Protein AF-A0A699TWN6-F1 (afdb_monomer_lite)

pLDDT: mean 70.09, std 20.64, range [25.59, 96.69]

Sequence (125 aa):
TKLEIITPANPAERGCQLSLLVHERGRELFDFLAAQGIVADWREPNYREGAVLAALDELQRRGQPAPEDATLRPLLEAAVWEQQAAQAKLEKPAAGLAEKEVPVDEQPVLYTPGVIVLFSVLFNT

Radius of gyration: 19.88 Å; chains: 1; bounding box: 55×29×45 Å

Foldseek 3Di:
DDKDWPQDPDPVRDDLATAMADAPPVVVVQVVCVVVVADADEAEAPDQLVVVVVVQVVCVVVVRHDPCCVVSVVVSVVVNVVVVVVVVVVPPDPPDDPPDDDDPPPDPDPDDPHPRHHYYYYYDD

InterPro domains:
  IPR010111 Kynureninase [PF22580] (2-47)
  IPR015422 Pyridoxal phosphate-dependent transferase, small domain [G3DSA:3.90.1150.10] (1-53)

Organism: Tanacetum cinerariifolium (NCBI:txid118510)

Structure (mmCIF, N/CA/C/O backbone):
data_AF-A0A699TWN6-F1
#
_entry.id   AF-A0A699TWN6-F1
#
loop_
_atom_site.group_PDB
_atom_site.id
_atom_site.type_symbol
_atom_site.label_atom_id
_atom_site.label_alt_id
_atom_site.label_comp_id
_atom_site.label_asym_id
_atom_site.label_entity_id
_atom_site.label_seq_id
_atom_site.pdbx_PDB_ins_code
_atom_site.Cartn_x
_atom_site.Cartn_y
_atom_site.Cartn_z
_atom_site.occupancy
_atom_site.B_iso_or_equiv
_atom_site.auth_seq_id
_atom_site.auth_comp_id
_atom_site.auth_asym_id
_atom_site.auth_atom_id
_atom_site.pdbx_PDB_model_num
ATOM 1 N N . THR A 1 1 ? -0.995 15.744 11.288 1.00 51.50 1 THR A N 1
ATOM 2 C CA . THR A 1 1 ? -1.582 14.627 10.525 1.00 51.50 1 THR A CA 1
ATOM 3 C C . THR A 1 1 ? -2.173 15.166 9.244 1.00 51.50 1 THR A C 1
ATOM 5 O O . THR A 1 1 ? -3.242 15.764 9.277 1.00 51.50 1 THR A O 1
ATOM 8 N N . LYS A 1 2 ? -1.449 15.043 8.130 1.00 73.00 2 LYS A N 1
ATOM 9 C CA . LYS A 1 2 ? -1.983 15.363 6.803 1.00 73.00 2 LYS A CA 1
ATOM 10 C C . LYS A 1 2 ? -2.659 14.101 6.254 1.00 73.00 2 LYS A C 1
ATOM 12 O O . LYS A 1 2 ? -2.018 13.053 6.197 1.00 73.00 2 LYS A O 1
ATOM 17 N N . LEU A 1 3 ? -3.946 14.198 5.933 1.00 78.50 3 LEU A N 1
ATOM 18 C CA . LEU A 1 3 ? -4.802 13.086 5.516 1.00 78.50 3 LEU A CA 1
ATOM 19 C C . LEU A 1 3 ? -5.476 13.453 4.194 1.00 78.50 3 LEU A C 1
ATOM 21 O O . LEU A 1 3 ? -6.014 14.551 4.062 1.00 78.50 3 LEU A O 1
ATOM 25 N N . GLU A 1 4 ? -5.433 12.543 3.228 1.00 82.12 4 GLU A N 1
ATOM 26 C CA . GLU A 1 4 ? -5.984 12.727 1.887 1.00 82.12 4 GLU A CA 1
ATOM 27 C C . GLU A 1 4 ? -6.913 11.562 1.533 1.00 82.12 4 GLU A C 1
ATOM 29 O O . GLU A 1 4 ? -6.592 10.399 1.761 1.00 82.12 4 GLU A O 1
ATOM 34 N N . ILE A 1 5 ? -8.080 11.861 0.963 1.00 84.69 5 ILE A N 1
ATOM 35 C CA . ILE A 1 5 ? -8.969 10.834 0.410 1.00 84.69 5 ILE A CA 1
ATOM 36 C C . ILE A 1 5 ? -8.489 10.545 -1.010 1.00 84.69 5 ILE A C 1
ATOM 38 O O . ILE A 1 5 ? -8.573 11.412 -1.874 1.00 84.69 5 ILE A O 1
ATOM 42 N N . ILE A 1 6 ? -8.009 9.328 -1.253 1.00 83.06 6 ILE A N 1
ATOM 43 C CA . ILE A 1 6 ? -7.554 8.896 -2.589 1.00 83.06 6 ILE A CA 1
ATOM 44 C C . ILE A 1 6 ? -8.647 8.168 -3.375 1.00 83.06 6 ILE A C 1
ATOM 46 O O . ILE A 1 6 ? -8.472 7.832 -4.542 1.00 83.06 6 ILE A O 1
ATOM 50 N N . THR A 1 7 ? -9.781 7.906 -2.728 1.00 81.81 7 THR A N 1
ATOM 51 C CA . THR A 1 7 ? -10.959 7.362 -3.410 1.00 81.81 7 THR A CA 1
ATOM 52 C C . THR A 1 7 ? -11.526 8.424 -4.352 1.00 81.81 7 THR A C 1
ATOM 54 O O . THR A 1 7 ? -11.687 9.564 -3.907 1.00 81.81 7 THR A O 1
ATOM 57 N N . PRO A 1 8 ? -11.867 8.085 -5.611 1.00 86.38 8 PRO A N 1
ATOM 58 C CA . PRO A 1 8 ? -12.470 9.034 -6.542 1.00 86.38 8 PRO A CA 1
ATOM 59 C C . PRO A 1 8 ? -13.686 9.744 -5.939 1.00 86.38 8 PRO A C 1
ATOM 61 O O . PRO A 1 8 ? -14.554 9.113 -5.339 1.00 86.38 8 PRO A O 1
ATOM 64 N N . ALA A 1 9 ? -13.770 11.065 -6.103 1.00 88.38 9 ALA A N 1
ATOM 65 C CA . ALA A 1 9 ? -14.883 11.844 -5.559 1.00 88.38 9 ALA A CA 1
ATOM 66 C C . ALA A 1 9 ? -16.208 11.561 -6.291 1.00 88.38 9 ALA A C 1
ATOM 68 O O . ALA A 1 9 ? -17.278 11.642 -5.681 1.00 88.38 9 ALA A O 1
ATOM 69 N N . ASN A 1 10 ? -16.137 11.212 -7.582 1.00 87.44 10 ASN A N 1
ATOM 70 C CA . ASN A 1 10 ? -17.295 10.877 -8.402 1.00 87.44 10 ASN A CA 1
ATOM 71 C C . ASN A 1 10 ? -17.955 9.579 -7.893 1.00 87.44 10 ASN A C 1
ATOM 73 O O . ASN A 1 10 ? -17.326 8.521 -7.948 1.00 87.44 10 ASN A O 1
ATOM 77 N N . PRO A 1 11 ? -19.224 9.608 -7.440 1.00 82.44 11 PRO A N 1
ATOM 78 C CA . PRO A 1 11 ? -19.918 8.415 -6.956 1.00 82.44 11 PRO A CA 1
ATOM 79 C C . PRO A 1 11 ? -20.024 7.285 -7.986 1.00 82.44 11 PRO A C 1
ATOM 81 O O . PRO A 1 11 ? -20.113 6.129 -7.593 1.00 82.44 11 PRO A O 1
ATOM 84 N N . ALA A 1 12 ? -19.991 7.597 -9.286 1.00 90.12 12 ALA A N 1
ATOM 85 C CA . ALA A 1 12 ? -20.023 6.591 -10.348 1.00 90.12 12 ALA A CA 1
ATOM 86 C C . ALA A 1 12 ? -18.701 5.804 -10.492 1.00 90.12 12 ALA A C 1
ATOM 88 O O . ALA A 1 12 ? -18.678 4.768 -11.149 1.00 90.12 12 ALA A O 1
ATOM 89 N N . GLU A 1 13 ? -17.612 6.280 -9.882 1.00 83.94 13 GLU A N 1
ATOM 90 C CA . GLU A 1 13 ? -16.257 5.713 -9.982 1.00 83.94 13 GLU A CA 1
ATOM 91 C C . GLU A 1 13 ? -15.791 5.054 -8.671 1.00 83.94 13 GLU A C 1
ATOM 93 O O . GLU A 1 13 ? -14.623 4.688 -8.537 1.00 83.94 13 GLU A O 1
ATOM 98 N N . ARG A 1 14 ? -16.680 4.897 -7.678 1.00 76.31 14 ARG A N 1
ATOM 99 C CA . ARG A 1 14 ? -16.349 4.270 -6.390 1.00 76.31 14 ARG A CA 1
ATOM 100 C C . ARG A 1 14 ? -17.456 3.361 -5.864 1.00 76.31 14 ARG A C 1
ATOM 102 O O . ARG A 1 14 ? -18.633 3.555 -6.143 1.00 76.31 14 ARG A O 1
ATOM 109 N N . GLY A 1 15 ? -17.059 2.393 -5.042 1.00 84.50 15 GLY A N 1
ATOM 110 C CA . GLY A 1 15 ? -17.978 1.613 -4.215 1.00 84.50 15 GLY A CA 1
ATOM 111 C C . GLY A 1 15 ? -18.236 2.264 -2.851 1.00 84.50 15 GLY A C 1
ATOM 112 O O . GLY A 1 15 ? -18.052 3.467 -2.652 1.00 84.50 15 GLY A O 1
ATOM 113 N N . CYS A 1 16 ? -18.624 1.440 -1.877 1.00 81.50 16 CYS A N 1
ATOM 114 C CA . CYS A 1 16 ? -18.839 1.871 -0.491 1.00 81.50 16 CYS A CA 1
ATOM 115 C C . CYS A 1 16 ? -17.534 2.102 0.296 1.00 81.50 16 CYS A C 1
ATOM 117 O O . CYS A 1 16 ? -17.561 2.746 1.340 1.00 81.50 16 CYS A O 1
ATOM 119 N N . GLN A 1 17 ? -16.403 1.579 -0.187 1.00 83.12 17 GLN A N 1
ATOM 120 C CA . GLN A 1 17 ? -15.095 1.713 0.455 1.00 83.12 17 GLN A CA 1
ATOM 121 C C . GLN A 1 17 ? -14.536 3.145 0.332 1.00 83.12 17 GLN A C 1
ATOM 123 O O . GLN A 1 17 ? -14.692 3.787 -0.706 1.00 83.12 17 GLN A O 1
ATOM 128 N N . LEU A 1 18 ? -13.816 3.603 1.366 1.00 81.69 18 LEU A N 1
ATOM 129 C CA . LEU A 1 18 ? -13.028 4.839 1.355 1.00 81.69 18 LEU A CA 1
ATOM 130 C C . LEU A 1 18 ? -11.569 4.562 1.730 1.00 81.69 18 LEU A C 1
ATOM 132 O O . LEU A 1 18 ? -11.261 4.284 2.877 1.00 81.69 18 LEU A O 1
ATOM 136 N N . SER A 1 19 ? -10.655 4.715 0.783 1.00 81.12 19 SER A N 1
ATOM 137 C CA . SER A 1 19 ? -9.206 4.701 0.997 1.00 81.12 19 SER A CA 1
ATOM 138 C C . SER A 1 19 ? -8.669 6.093 1.370 1.00 81.12 19 SER A C 1
ATOM 140 O O . SER A 1 19 ? -9.023 7.088 0.727 1.00 81.12 19 SER A O 1
ATOM 142 N N . LEU A 1 20 ? -7.798 6.147 2.386 1.00 80.19 20 LEU A N 1
ATOM 143 C CA . LEU A 1 20 ? -7.212 7.364 2.956 1.00 80.19 20 LEU A CA 1
ATOM 144 C C . LEU A 1 20 ? -5.688 7.291 2.946 1.00 80.19 20 LEU A C 1
ATOM 146 O O . LEU A 1 20 ? -5.120 6.478 3.656 1.00 80.19 20 LEU A O 1
ATOM 150 N N . LEU A 1 21 ? -5.016 8.186 2.236 1.00 79.12 21 LEU A N 1
ATOM 151 C CA . LEU A 1 21 ? -3.573 8.372 2.343 1.00 79.12 21 LEU A CA 1
ATOM 152 C C . LEU A 1 21 ? -3.259 9.195 3.598 1.00 79.12 21 LEU A C 1
ATOM 154 O O . LEU A 1 21 ? -3.760 10.308 3.762 1.00 79.12 21 LEU A O 1
ATOM 158 N N . VAL A 1 22 ? -2.431 8.659 4.491 1.00 78.69 22 VAL A N 1
ATOM 159 C CA . VAL A 1 22 ? -2.004 9.357 5.709 1.00 78.69 22 VAL A CA 1
ATOM 160 C C . VAL A 1 22 ? -0.511 9.585 5.589 1.00 78.69 22 VAL A C 1
ATOM 162 O O . VAL A 1 22 ? 0.245 8.634 5.525 1.00 78.69 22 VAL A O 1
ATOM 165 N N . HIS A 1 23 ? -0.061 10.835 5.559 1.00 73.31 23 HIS A N 1
ATOM 166 C CA . HIS A 1 23 ? 1.360 11.116 5.310 1.00 73.31 23 HIS A CA 1
ATOM 167 C C . HIS A 1 23 ? 2.249 10.856 6.531 1.00 73.31 23 HIS A C 1
ATOM 169 O O . HIS A 1 23 ? 3.433 10.580 6.398 1.00 73.31 23 HIS A O 1
ATOM 175 N N . GLU A 1 24 ? 1.682 10.934 7.736 1.00 73.25 24 GLU A N 1
ATOM 176 C CA . GLU A 1 24 ? 2.425 10.855 8.995 1.00 73.25 24 GLU A CA 1
ATOM 177 C C . GLU A 1 24 ? 1.602 10.129 10.058 1.00 73.25 24 GLU A C 1
ATOM 179 O O . GLU A 1 24 ? 0.388 10.329 10.143 1.00 73.25 24 GLU A O 1
ATOM 184 N N . ARG A 1 25 ? 2.263 9.361 10.933 1.00 74.12 25 ARG A N 1
ATOM 185 C CA . ARG A 1 25 ? 1.635 8.707 12.102 1.00 74.12 25 ARG A CA 1
ATOM 186 C C . ARG A 1 25 ? 0.452 7.793 11.754 1.00 74.12 25 ARG A C 1
ATOM 188 O O . ARG A 1 25 ? -0.421 7.556 12.586 1.00 74.12 25 ARG A O 1
ATOM 195 N N . GLY A 1 26 ? 0.398 7.252 10.536 1.00 75.75 26 GLY A N 1
ATOM 196 C CA . GLY A 1 26 ? -0.751 6.446 10.123 1.00 75.75 26 GLY A CA 1
ATOM 197 C C . GLY A 1 26 ? -0.879 5.132 10.893 1.00 75.75 26 GLY A C 1
ATOM 198 O O . GLY A 1 26 ? -1.998 4.679 11.111 1.00 75.75 26 GLY A O 1
ATOM 199 N N . ARG A 1 27 ? 0.227 4.578 11.415 1.00 75.44 27 ARG A N 1
ATOM 200 C CA . ARG A 1 27 ? 0.170 3.421 12.319 1.00 75.44 27 ARG A CA 1
ATOM 201 C C . ARG A 1 27 ? -0.522 3.749 13.640 1.00 75.44 27 ARG A C 1
ATOM 203 O O . ARG A 1 27 ? -1.380 2.997 14.074 1.00 75.44 27 ARG A O 1
ATOM 210 N N . GLU A 1 28 ? -0.203 4.893 14.239 1.00 81.50 28 GLU A N 1
ATOM 211 C CA . GLU A 1 28 ? -0.864 5.337 15.470 1.00 81.50 28 GLU A CA 1
ATOM 212 C C . GLU A 1 28 ? -2.362 5.563 15.244 1.00 81.50 28 GLU A C 1
ATOM 214 O O . GLU A 1 28 ? -3.173 5.223 16.101 1.00 81.50 28 GLU A O 1
ATOM 219 N N . LEU A 1 29 ? -2.741 6.095 14.075 1.00 80.69 29 LEU A N 1
ATOM 220 C CA . LEU A 1 29 ? -4.145 6.218 13.689 1.00 80.69 29 LEU A CA 1
ATOM 221 C C . LEU A 1 29 ? -4.805 4.843 13.513 1.00 80.69 29 LEU A C 1
ATOM 223 O O . LEU A 1 29 ? -5.912 4.646 14.001 1.00 80.69 29 LEU A O 1
ATOM 227 N N . PHE A 1 30 ? -4.141 3.895 12.851 1.00 78.31 30 PHE A N 1
ATOM 228 C CA . PHE A 1 30 ? -4.645 2.532 12.673 1.00 78.31 30 PHE A CA 1
ATOM 229 C C . PHE A 1 30 ? -4.862 1.824 14.016 1.00 78.31 30 PHE A C 1
ATOM 231 O O . PHE A 1 30 ? -5.947 1.303 14.262 1.00 78.31 30 PHE A O 1
ATOM 238 N N . ASP A 1 31 ? -3.872 1.874 14.912 1.00 81.50 31 ASP A N 1
ATOM 239 C CA . ASP A 1 31 ? -3.958 1.279 16.248 1.00 81.50 31 ASP A CA 1
ATOM 240 C C . ASP A 1 31 ? -5.056 1.955 17.089 1.00 81.50 31 ASP A C 1
ATOM 242 O O . ASP A 1 31 ? -5.813 1.281 17.789 1.00 81.50 31 ASP A O 1
ATOM 246 N N . PHE A 1 32 ? -5.198 3.283 16.984 1.00 84.12 32 PHE A N 1
ATOM 247 C CA . PHE A 1 32 ? -6.284 4.024 17.626 1.00 84.12 32 PHE A CA 1
ATOM 248 C C . PHE A 1 32 ? -7.662 3.577 17.120 1.00 84.12 32 PHE A C 1
ATOM 250 O O . PHE A 1 32 ? -8.550 3.323 17.930 1.00 84.12 32 PHE A O 1
ATOM 257 N N . LEU A 1 33 ? -7.842 3.449 15.800 1.00 81.44 33 LEU A N 1
ATOM 258 C CA . LEU A 1 33 ? -9.093 2.981 15.196 1.00 81.44 33 LEU A CA 1
ATOM 259 C C . LEU A 1 33 ? -9.423 1.553 15.652 1.00 81.44 33 LEU A C 1
ATOM 261 O O . LEU A 1 33 ? -10.539 1.304 16.113 1.00 81.44 33 LEU A O 1
ATOM 265 N N . ALA A 1 34 ? -8.441 0.651 15.624 1.00 79.25 34 ALA A N 1
ATOM 266 C CA . ALA A 1 34 ? -8.599 -0.720 16.098 1.00 79.25 34 ALA A CA 1
ATOM 267 C C . ALA A 1 34 ? -9.008 -0.774 17.581 1.00 79.25 34 ALA A C 1
ATOM 269 O O . ALA A 1 34 ? -9.923 -1.512 17.945 1.00 79.25 34 ALA A O 1
ATOM 270 N N . ALA A 1 35 ? -8.406 0.063 18.435 1.00 80.12 35 ALA A N 1
ATOM 271 C CA . ALA A 1 35 ? -8.759 0.161 19.853 1.00 80.12 35 ALA A CA 1
ATOM 272 C C . ALA A 1 35 ? -10.194 0.670 20.100 1.00 80.12 35 ALA A C 1
ATOM 274 O O . ALA A 1 35 ? -10.758 0.411 21.161 1.00 80.12 35 ALA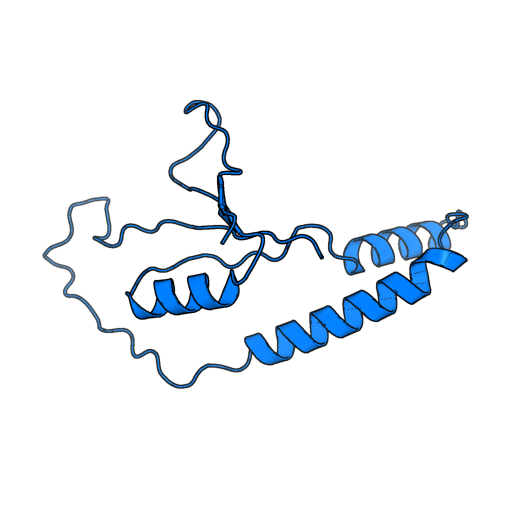 A O 1
ATOM 275 N N . GLN A 1 36 ? -10.794 1.376 19.136 1.00 82.00 36 GLN A N 1
ATOM 276 C CA . GLN A 1 36 ? -12.202 1.791 19.166 1.00 82.00 36 GLN A CA 1
ATOM 277 C C . GLN A 1 36 ? -13.148 0.765 18.508 1.00 82.00 36 GLN A C 1
ATOM 279 O O . GLN A 1 36 ? -14.333 1.045 18.341 1.00 82.00 36 GLN A O 1
ATOM 284 N N . GLY A 1 37 ? -12.649 -0.416 18.127 1.00 76.62 37 GLY A N 1
ATOM 285 C CA . GLY A 1 37 ? -13.433 -1.458 17.456 1.00 76.62 37 GLY A CA 1
ATOM 286 C C . GLY A 1 37 ? -13.662 -1.207 15.963 1.00 76.62 37 GLY A C 1
ATOM 287 O O . GLY A 1 37 ? -14.500 -1.870 15.354 1.00 76.62 37 GLY A O 1
ATOM 288 N N . ILE A 1 38 ? -12.938 -0.259 15.359 1.00 77.75 38 ILE A N 1
ATOM 289 C CA . ILE A 1 38 ? -13.015 0.027 13.925 1.00 77.75 38 ILE A CA 1
ATOM 290 C C . ILE A 1 38 ? -12.005 -0.865 13.202 1.00 77.75 38 ILE A C 1
ATOM 292 O O . ILE A 1 38 ? -10.797 -0.743 13.394 1.00 77.75 38 ILE A O 1
ATOM 296 N N . VAL A 1 39 ? -12.509 -1.749 12.341 1.00 77.00 39 VAL A N 1
ATOM 297 C CA . VAL A 1 39 ? -11.683 -2.638 11.517 1.00 77.00 39 VAL A CA 1
ATOM 298 C C . VAL A 1 39 ? -11.321 -1.930 10.212 1.00 77.00 39 VAL A C 1
ATOM 300 O O . VAL A 1 39 ? -12.204 -1.541 9.449 1.00 77.00 39 VAL A O 1
ATOM 303 N N . ALA A 1 40 ? -10.022 -1.781 9.954 1.00 73.88 40 ALA A N 1
ATOM 304 C CA . ALA A 1 40 ? -9.473 -1.186 8.738 1.00 73.88 40 ALA A CA 1
ATOM 305 C C . ALA A 1 40 ? -8.475 -2.141 8.061 1.00 73.88 40 ALA A C 1
ATOM 307 O O . ALA A 1 40 ? -7.932 -3.039 8.702 1.00 73.88 40 ALA A O 1
ATOM 308 N N . ASP A 1 41 ? -8.218 -1.926 6.770 1.00 77.31 41 ASP A N 1
ATOM 309 C CA . ASP A 1 41 ? -7.298 -2.737 5.964 1.00 77.31 41 ASP A CA 1
ATOM 310 C C . ASP A 1 41 ? -5.987 -1.977 5.724 1.00 77.31 41 ASP A C 1
ATOM 312 O O . ASP A 1 41 ? -5.925 -1.045 4.919 1.00 77.31 41 ASP A O 1
ATOM 316 N N . TRP A 1 42 ? -4.927 -2.355 6.439 1.00 72.31 42 TRP A N 1
ATOM 317 C CA . TRP A 1 42 ? -3.621 -1.713 6.302 1.00 72.31 42 TRP A CA 1
ATOM 318 C C . TRP A 1 42 ? -2.986 -2.046 4.947 1.00 72.31 42 TRP A C 1
ATOM 320 O O . TRP A 1 42 ? -2.757 -3.213 4.632 1.00 72.31 42 TRP A O 1
ATOM 330 N N . ARG A 1 43 ? -2.653 -1.022 4.150 1.00 68.31 43 ARG A N 1
ATOM 331 C CA . ARG A 1 43 ? -2.022 -1.204 2.834 1.00 68.31 43 ARG A CA 1
ATOM 332 C C . ARG A 1 43 ? -0.777 -0.361 2.695 1.00 68.31 43 ARG A C 1
ATOM 334 O O . ARG A 1 43 ? -0.880 0.832 2.468 1.00 68.31 43 ARG A O 1
ATOM 341 N N . GLU A 1 44 ? 0.384 -0.992 2.733 1.00 64.12 44 GLU A N 1
ATOM 342 C CA . GLU A 1 44 ? 1.632 -0.313 2.392 1.00 64.12 44 GLU A CA 1
ATOM 343 C C . GLU A 1 44 ? 1.549 0.325 0.996 1.00 64.12 44 GLU A C 1
ATOM 345 O O . GLU A 1 44 ? 0.855 -0.196 0.112 1.00 64.12 44 GLU A O 1
ATOM 350 N N . PRO A 1 45 ? 2.213 1.471 0.787 1.00 57.38 45 PRO A N 1
ATOM 351 C CA . PRO A 1 45 ? 2.228 2.112 -0.511 1.00 57.38 45 PRO A CA 1
ATOM 352 C C . PRO A 1 45 ? 2.666 1.179 -1.617 1.00 57.38 45 PRO A C 1
ATOM 354 O O . PRO A 1 45 ? 3.692 0.514 -1.542 1.00 57.38 45 PRO A O 1
ATOM 357 N N . ASN A 1 46 ? 1.851 1.137 -2.662 1.00 54.25 46 ASN A N 1
ATOM 358 C CA . ASN A 1 46 ? 2.072 0.269 -3.797 1.00 54.25 46 ASN A CA 1
ATOM 359 C C . ASN A 1 46 ? 3.177 0.838 -4.697 1.00 54.25 46 ASN A C 1
ATOM 361 O O . ASN A 1 46 ? 2.899 1.437 -5.730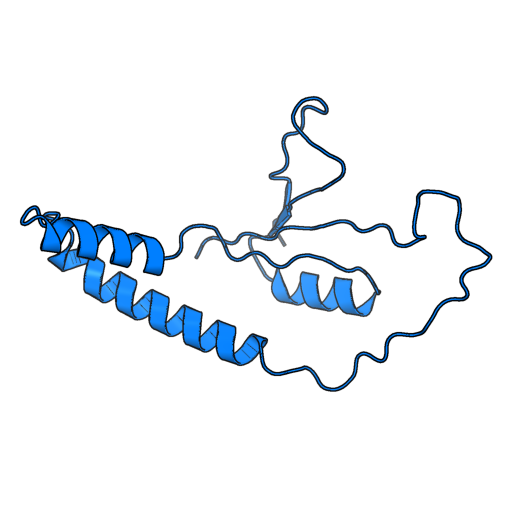 1.00 54.25 46 ASN A O 1
ATOM 365 N N . TYR A 1 47 ? 4.418 0.581 -4.304 1.00 52.75 47 TYR A N 1
ATOM 366 C CA . TYR A 1 47 ? 5.500 0.107 -5.159 1.00 52.75 47 TYR A CA 1
ATOM 367 C C . TYR A 1 47 ? 6.234 -0.919 -4.302 1.00 52.75 47 TYR A C 1
ATOM 369 O O . TYR A 1 47 ? 6.817 -0.557 -3.294 1.00 52.75 47 TYR A O 1
ATOM 377 N N . ARG A 1 48 ? 6.143 -2.212 -4.629 1.00 67.75 48 ARG A N 1
ATOM 378 C CA . ARG A 1 48 ? 6.996 -3.186 -3.942 1.00 67.75 48 ARG A CA 1
ATOM 379 C C . ARG A 1 48 ? 8.314 -3.168 -4.679 1.00 67.75 48 ARG A C 1
ATOM 381 O O . ARG A 1 48 ? 8.362 -3.576 -5.838 1.00 67.75 48 ARG A O 1
ATOM 388 N N . GLU A 1 49 ? 9.370 -2.738 -4.020 1.00 83.00 49 GLU A N 1
ATOM 389 C CA . GLU A 1 49 ? 10.737 -2.805 -4.526 1.00 83.00 49 GLU A CA 1
ATOM 390 C C . GLU A 1 49 ? 11.062 -4.234 -4.993 1.00 83.00 49 GLU A C 1
ATOM 392 O O . GLU A 1 49 ? 11.729 -4.426 -6.006 1.00 83.00 49 GLU A O 1
ATOM 397 N N . GLY A 1 50 ? 10.448 -5.247 -4.367 1.00 82.88 50 GLY A N 1
ATOM 398 C CA . GLY A 1 50 ? 10.511 -6.642 -4.805 1.00 82.88 50 GLY A CA 1
ATOM 399 C C . GLY A 1 50 ? 9.879 -6.921 -6.176 1.00 82.88 50 GLY A C 1
ATOM 400 O O . GLY A 1 50 ? 10.378 -7.764 -6.914 1.00 82.88 50 GLY A O 1
ATOM 401 N N . ALA A 1 51 ? 8.815 -6.210 -6.564 1.00 84.25 51 ALA A N 1
ATOM 402 C CA . ALA A 1 51 ? 8.243 -6.321 -7.908 1.00 84.25 51 ALA A CA 1
ATOM 403 C C . ALA A 1 51 ? 9.162 -5.692 -8.966 1.00 84.25 51 ALA A C 1
ATOM 405 O O . ALA A 1 51 ? 9.274 -6.221 -10.072 1.00 84.25 51 ALA A O 1
ATOM 406 N N . VAL A 1 52 ? 9.849 -4.600 -8.617 1.00 89.06 52 VAL A N 1
ATOM 407 C CA . VAL A 1 52 ? 10.853 -3.974 -9.488 1.00 89.06 52 VAL A CA 1
ATOM 408 C C . VAL A 1 52 ? 12.062 -4.897 -9.652 1.00 89.06 52 VAL A C 1
ATOM 410 O O . VAL A 1 52 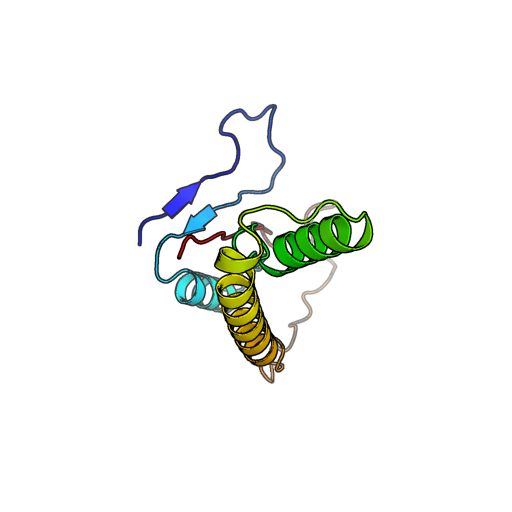? 12.474 -5.146 -10.781 1.00 89.06 52 VAL A O 1
ATOM 413 N N . LEU A 1 53 ? 12.569 -5.485 -8.562 1.00 89.62 53 LEU A N 1
ATOM 414 C CA . LEU A 1 53 ? 13.636 -6.493 -8.620 1.00 89.62 53 LEU A CA 1
ATOM 415 C C . LEU A 1 53 ? 13.249 -7.690 -9.494 1.00 89.62 53 LEU A C 1
ATOM 417 O O . LEU A 1 53 ? 14.017 -8.070 -10.371 1.00 89.62 53 LEU A O 1
ATOM 421 N N . ALA A 1 54 ? 12.035 -8.228 -9.336 1.00 90.50 54 ALA A N 1
ATOM 422 C CA . ALA A 1 54 ? 11.559 -9.335 -10.166 1.00 90.50 54 ALA A CA 1
ATOM 423 C C . ALA A 1 54 ? 11.498 -8.970 -11.663 1.00 90.50 54 ALA A C 1
ATOM 425 O O . ALA A 1 54 ? 11.791 -9.804 -12.520 1.00 90.50 54 ALA A O 1
ATOM 426 N N . ALA A 1 55 ? 11.145 -7.723 -11.993 1.00 91.81 55 ALA A N 1
ATOM 427 C CA . ALA A 1 55 ? 11.167 -7.235 -13.369 1.00 91.81 55 ALA A CA 1
ATOM 428 C C . ALA A 1 55 ? 12.600 -7.093 -13.917 1.00 91.81 55 ALA A C 1
ATOM 430 O O . ALA A 1 55 ? 12.848 -7.453 -15.068 1.00 91.81 55 ALA A O 1
ATOM 431 N N . LEU A 1 56 ? 13.550 -6.621 -13.103 1.00 93.62 56 LEU A N 1
ATOM 432 C CA . LEU A 1 56 ? 14.969 -6.555 -13.474 1.00 93.62 56 LEU A CA 1
ATOM 433 C C . LEU A 1 56 ? 15.559 -7.958 -13.698 1.00 93.62 56 LEU A C 1
ATOM 435 O O . LEU A 1 56 ? 16.219 -8.195 -14.711 1.00 93.62 56 LEU A O 1
ATOM 439 N N . ASP A 1 57 ? 15.245 -8.919 -12.826 1.00 94.00 57 ASP A N 1
ATOM 440 C CA . ASP A 1 57 ? 15.655 -10.321 -12.975 1.00 94.00 57 ASP A CA 1
ATOM 441 C C . ASP A 1 57 ? 15.102 -10.944 -14.266 1.00 94.00 57 ASP A C 1
ATOM 443 O O . ASP A 1 57 ? 15.806 -11.650 -14.999 1.00 94.00 57 ASP 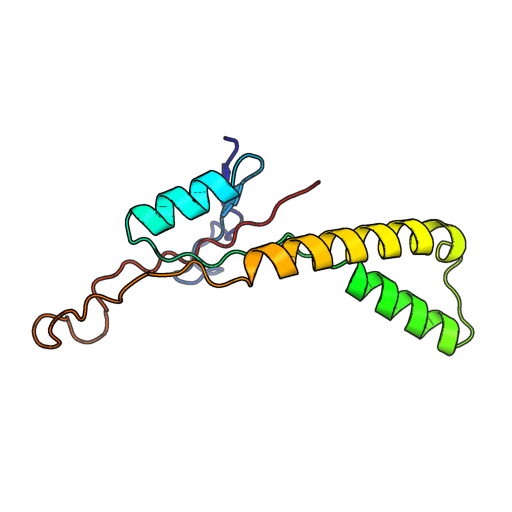A O 1
ATOM 447 N N . GLU A 1 58 ? 13.841 -10.643 -14.590 1.00 96.69 58 GLU A N 1
ATOM 448 C CA . GLU A 1 58 ? 13.201 -11.063 -15.834 1.00 96.69 58 GLU A CA 1
ATOM 449 C C . GLU A 1 58 ? 13.954 -10.518 -17.061 1.00 96.69 58 GLU A C 1
ATOM 451 O O . GLU A 1 58 ? 14.242 -11.271 -17.996 1.00 96.69 58 GLU A O 1
ATOM 456 N N . LEU A 1 59 ? 14.318 -9.234 -17.050 1.00 95.75 59 LEU A N 1
ATOM 457 C CA . LEU A 1 59 ? 15.069 -8.574 -18.120 1.00 95.75 59 LEU A CA 1
ATOM 458 C C . LEU A 1 59 ? 16.481 -9.151 -18.290 1.00 95.75 59 LEU A C 1
ATOM 460 O O . LEU A 1 59 ? 16.889 -9.482 -19.409 1.00 95.75 59 LEU A O 1
ATOM 464 N N . GLN A 1 60 ? 17.201 -9.362 -17.187 1.00 93.50 60 GLN A N 1
ATOM 465 C CA . GLN A 1 60 ? 18.535 -9.957 -17.203 1.00 93.50 60 GLN A CA 1
ATOM 466 C C . GLN A 1 60 ? 18.508 -11.370 -17.798 1.00 93.50 60 GLN A C 1
ATOM 468 O O . GLN A 1 60 ? 19.322 -11.704 -18.661 1.00 93.50 60 GLN A O 1
ATOM 473 N N . ARG A 1 61 ? 17.527 -12.192 -17.413 1.00 95.88 61 ARG A N 1
ATOM 474 C CA . ARG A 1 61 ? 17.367 -13.554 -17.945 1.00 95.88 61 ARG A CA 1
ATOM 475 C C . ARG A 1 61 ? 16.973 -13.589 -19.427 1.00 95.88 61 ARG A C 1
ATOM 477 O O . ARG A 1 61 ? 17.301 -14.55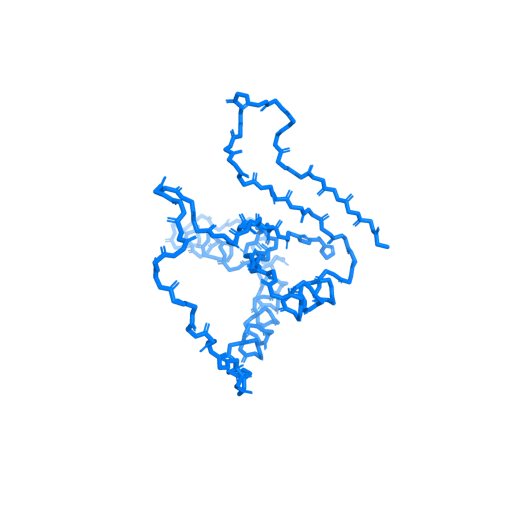5 -20.110 1.00 95.88 61 ARG A O 1
ATOM 484 N N . ARG A 1 62 ? 16.345 -12.535 -19.957 1.00 96.50 62 ARG A N 1
ATOM 485 C CA . ARG A 1 62 ? 16.123 -12.357 -21.408 1.00 96.50 62 ARG A CA 1
ATOM 486 C C . ARG A 1 62 ? 17.368 -11.881 -22.164 1.00 96.50 62 ARG A C 1
ATOM 488 O O . ARG A 1 62 ? 17.301 -11.721 -23.380 1.00 96.50 62 ARG A O 1
ATOM 495 N N . GLY A 1 63 ? 18.483 -11.635 -21.472 1.00 95.38 63 GLY A N 1
ATOM 496 C CA . GLY A 1 63 ? 19.684 -11.047 -22.064 1.00 95.38 63 GLY A CA 1
ATOM 497 C C . GLY A 1 63 ? 19.519 -9.566 -22.419 1.00 95.38 63 GLY A C 1
ATOM 498 O O . GLY A 1 63 ? 20.248 -9.065 -23.270 1.00 95.38 63 GLY A O 1
ATOM 499 N N . GLN A 1 64 ? 18.558 -8.874 -21.799 1.00 94.75 64 GLN A N 1
ATOM 500 C CA . GLN A 1 64 ? 18.266 -7.455 -22.018 1.00 94.75 64 GLN A CA 1
ATOM 501 C C . GLN A 1 64 ? 18.339 -6.694 -20.686 1.00 94.75 64 GLN A C 1
ATOM 503 O O . GLN A 1 64 ? 17.318 -6.180 -20.236 1.00 94.75 64 GLN A O 1
ATOM 508 N N . PRO A 1 65 ? 19.503 -6.657 -20.010 1.00 93.12 65 PRO A N 1
ATOM 509 C CA . PRO A 1 65 ? 19.611 -5.981 -18.722 1.00 93.12 65 PRO A CA 1
ATOM 510 C C . PRO A 1 65 ? 19.281 -4.491 -18.871 1.00 93.12 65 PRO A C 1
ATOM 512 O O . PRO A 1 65 ? 19.731 -3.841 -19.819 1.00 93.12 65 PRO A O 1
ATOM 515 N N . ALA A 1 66 ? 18.503 -3.953 -17.931 1.00 92.75 66 ALA A N 1
ATOM 516 C CA . ALA A 1 66 ? 18.233 -2.523 -17.884 1.00 92.75 66 ALA A CA 1
ATOM 517 C C . ALA A 1 66 ? 19.538 -1.768 -17.545 1.00 92.75 66 ALA A C 1
ATOM 519 O O . ALA A 1 66 ? 20.246 -2.189 -16.626 1.00 92.75 66 ALA A O 1
ATOM 520 N N . PRO A 1 67 ? 19.887 -0.670 -18.243 1.00 94.56 67 PRO A N 1
ATOM 521 C CA . PRO A 1 67 ? 21.096 0.111 -17.955 1.00 94.56 67 PRO A CA 1
ATOM 522 C C . PRO A 1 67 ? 21.204 0.572 -16.494 1.00 94.56 67 PRO A C 1
ATOM 524 O O . PRO A 1 67 ? 22.294 0.635 -15.930 1.00 94.56 67 PRO A O 1
ATOM 527 N N . GLU A 1 68 ? 20.064 0.873 -15.881 1.00 92.94 68 GLU A N 1
ATOM 528 C CA . GLU A 1 68 ? 19.922 1.326 -14.504 1.00 92.94 68 GLU A CA 1
ATOM 529 C C . GLU A 1 68 ? 19.991 0.201 -13.459 1.00 92.94 68 GLU A C 1
ATOM 531 O O . GLU A 1 68 ? 20.135 0.505 -12.273 1.00 92.94 68 GLU A O 1
ATOM 536 N N . ASP A 1 69 ? 19.946 -1.078 -13.860 1.00 93.44 69 ASP A N 1
ATOM 537 C CA . ASP A 1 69 ? 19.927 -2.234 -12.945 1.00 93.44 69 ASP A CA 1
ATOM 538 C C . ASP A 1 69 ? 21.105 -2.170 -11.958 1.00 93.44 69 ASP A C 1
ATOM 540 O O . ASP A 1 69 ? 20.912 -2.145 -10.743 1.00 93.44 69 ASP A O 1
ATOM 544 N N . ALA A 1 70 ? 22.323 -1.972 -12.475 1.00 93.31 70 ALA A N 1
ATOM 545 C CA . ALA A 1 70 ? 23.538 -1.891 -11.662 1.00 93.31 70 ALA A CA 1
ATOM 546 C C . ALA A 1 70 ? 23.499 -0.783 -10.592 1.00 93.31 70 ALA A C 1
ATOM 548 O O . ALA A 1 70 ? 24.171 -0.894 -9.567 1.00 93.31 70 ALA A O 1
ATOM 549 N N . THR A 1 71 ? 22.730 0.284 -10.822 1.00 94.94 71 THR A N 1
ATOM 550 C CA . THR A 1 71 ? 22.580 1.390 -9.866 1.00 94.94 71 THR A CA 1
ATOM 551 C C . THR A 1 71 ? 21.392 1.212 -8.924 1.00 94.94 71 THR A C 1
ATOM 553 O O . THR A 1 71 ? 21.476 1.613 -7.766 1.00 94.94 71 THR A O 1
ATOM 556 N N . LEU A 1 72 ? 20.296 0.610 -9.396 1.00 92.75 72 LEU A N 1
ATOM 557 C CA . LEU A 1 72 ? 19.053 0.473 -8.636 1.00 92.75 72 LEU A CA 1
ATOM 558 C C . LEU A 1 72 ? 19.030 -0.773 -7.758 1.00 92.75 72 LEU A C 1
ATOM 560 O O . LEU A 1 72 ? 18.523 -0.714 -6.640 1.00 92.75 72 LEU A O 1
ATOM 564 N N . ARG A 1 73 ? 19.587 -1.890 -8.229 1.00 93.88 73 ARG A N 1
ATOM 565 C CA . ARG A 1 73 ? 19.517 -3.181 -7.538 1.00 93.88 73 ARG A CA 1
ATOM 566 C C . ARG A 1 73 ? 19.976 -3.135 -6.077 1.00 93.88 73 ARG A C 1
ATOM 568 O O . ARG A 1 73 ? 19.205 -3.595 -5.242 1.00 93.88 73 ARG A O 1
ATOM 575 N N . PRO A 1 74 ? 21.123 -2.522 -5.717 1.00 94.69 74 PRO A N 1
ATOM 576 C CA . PRO A 1 74 ? 21.557 -2.479 -4.319 1.00 94.69 74 PRO A CA 1
ATOM 577 C C . PRO A 1 74 ? 20.573 -1.722 -3.417 1.00 94.69 74 PRO A C 1
ATOM 579 O O . PRO A 1 74 ? 20.358 -2.099 -2.268 1.00 94.69 74 PRO A O 1
ATOM 582 N N . LEU A 1 75 ? 19.967 -0.651 -3.943 1.00 91.81 75 LEU A N 1
ATOM 583 C CA . LEU A 1 75 ? 18.998 0.169 -3.216 1.00 91.81 75 LEU A CA 1
ATOM 584 C C . LEU A 1 75 ? 17.686 -0.591 -3.012 1.00 91.81 75 LEU A C 1
ATOM 586 O O . LEU A 1 75 ? 17.137 -0.602 -1.913 1.00 91.81 75 LEU A O 1
ATOM 590 N N . LEU A 1 76 ? 17.210 -1.256 -4.065 1.00 90.12 76 LEU A N 1
ATOM 591 C CA . LEU A 1 76 ? 15.989 -2.050 -4.027 1.00 90.12 76 LEU A CA 1
ATOM 592 C C . LEU A 1 76 ? 16.137 -3.268 -3.102 1.00 90.12 76 LEU A C 1
ATOM 594 O O . LEU A 1 76 ? 15.235 -3.545 -2.320 1.00 90.12 76 LEU A O 1
ATOM 598 N N . GLU A 1 77 ? 17.268 -3.977 -3.146 1.00 91.62 77 GLU A N 1
ATOM 599 C CA . GLU A 1 77 ? 17.545 -5.123 -2.264 1.00 91.62 77 GLU A CA 1
ATOM 600 C C . GLU A 1 77 ? 17.561 -4.711 -0.787 1.00 91.62 77 GLU A C 1
ATOM 602 O O . GLU A 1 77 ? 16.956 -5.387 0.050 1.00 91.62 77 GLU A O 1
ATOM 607 N N . ALA A 1 78 ? 18.194 -3.577 -0.469 1.00 88.44 78 ALA A N 1
ATOM 608 C CA . ALA A 1 78 ? 18.190 -3.023 0.881 1.00 88.44 78 ALA A CA 1
ATOM 609 C C . ALA A 1 78 ? 16.769 -2.657 1.347 1.00 88.44 78 ALA A C 1
ATOM 611 O O . ALA A 1 78 ? 16.368 -3.036 2.449 1.00 88.44 78 ALA A O 1
ATOM 612 N N . ALA A 1 79 ? 15.981 -1.996 0.496 1.00 84.19 79 ALA A N 1
ATOM 613 C CA . ALA A 1 79 ? 14.602 -1.623 0.807 1.00 84.19 79 ALA A CA 1
ATOM 614 C C . ALA A 1 79 ? 13.697 -2.847 1.037 1.00 84.19 79 ALA A C 1
ATOM 616 O O . ALA A 1 79 ? 12.941 -2.890 2.008 1.00 84.19 79 ALA A O 1
ATOM 617 N N . VAL A 1 80 ? 13.815 -3.887 0.202 1.00 83.06 80 VAL A N 1
ATOM 618 C CA . VAL A 1 80 ? 13.061 -5.140 0.380 1.00 83.06 80 VAL A CA 1
ATOM 619 C C . VAL A 1 80 ? 13.427 -5.828 1.691 1.00 83.06 80 VAL A C 1
ATOM 621 O O . VAL A 1 80 ? 12.537 -6.315 2.390 1.00 83.06 80 VAL A O 1
ATOM 624 N N . TRP A 1 81 ? 14.712 -5.862 2.049 1.00 80.06 81 TRP A N 1
ATOM 625 C CA . TRP A 1 81 ? 15.153 -6.430 3.323 1.00 80.06 81 TRP A CA 1
ATOM 626 C C . TRP A 1 81 ? 14.534 -5.694 4.518 1.00 80.06 81 TRP A C 1
ATOM 628 O O . TRP A 1 81 ? 14.014 -6.324 5.443 1.00 80.06 81 TRP A O 1
ATOM 638 N N . GLU A 1 82 ? 14.546 -4.360 4.492 1.00 79.25 82 GLU A N 1
ATOM 639 C CA . GLU A 1 82 ? 13.918 -3.536 5.527 1.00 79.25 82 GLU A CA 1
ATOM 640 C C . GLU A 1 82 ? 12.404 -3.773 5.608 1.00 79.25 82 GLU A C 1
ATOM 642 O O . GLU A 1 82 ? 11.872 -3.958 6.709 1.00 79.25 82 GLU A O 1
ATOM 647 N N . GLN A 1 83 ? 11.720 -3.852 4.462 1.00 69.88 83 GLN A N 1
ATOM 648 C CA . GLN A 1 83 ? 10.285 -4.127 4.382 1.00 69.88 83 GLN A CA 1
ATOM 649 C C . GLN A 1 83 ? 9.938 -5.504 4.963 1.00 69.88 83 GLN A C 1
ATOM 651 O O . GLN A 1 83 ? 9.039 -5.617 5.796 1.00 69.88 83 GLN A O 1
ATOM 656 N N . GLN A 1 84 ? 10.676 -6.552 4.589 1.00 73.31 84 GLN A N 1
ATOM 657 C CA . GLN A 1 84 ? 10.482 -7.904 5.123 1.00 73.31 84 GLN A CA 1
ATOM 658 C C . GLN A 1 84 ? 10.720 -7.953 6.637 1.00 73.31 84 GLN A C 1
ATOM 660 O O . GLN A 1 84 ? 9.953 -8.573 7.376 1.00 73.31 84 GLN A O 1
ATOM 665 N N . ALA A 1 85 ? 11.751 -7.260 7.125 1.00 75.38 85 ALA A N 1
ATOM 666 C CA . ALA A 1 85 ? 12.030 -7.163 8.553 1.00 75.38 85 ALA A CA 1
ATOM 667 C C . ALA A 1 85 ? 10.933 -6.401 9.318 1.00 75.38 85 ALA A C 1
ATOM 669 O O . ALA A 1 85 ? 10.658 -6.724 10.479 1.00 75.38 85 ALA A O 1
ATOM 670 N N . ALA A 1 86 ? 10.304 -5.399 8.699 1.00 67.44 86 ALA A N 1
ATOM 671 C CA . ALA A 1 86 ? 9.153 -4.699 9.258 1.00 67.44 86 ALA A CA 1
ATOM 672 C C . ALA A 1 86 ? 7.916 -5.608 9.290 1.00 67.44 86 ALA A C 1
ATOM 674 O O . ALA A 1 86 ? 7.328 -5.776 10.357 1.00 67.44 86 ALA A O 1
ATOM 675 N N . GLN A 1 87 ? 7.581 -6.276 8.184 1.00 62.81 87 GLN A N 1
ATOM 676 C CA . GLN A 1 87 ? 6.444 -7.201 8.093 1.00 62.81 87 GLN A CA 1
ATOM 677 C C . GLN A 1 87 ? 6.554 -8.358 9.093 1.00 62.81 87 GLN A C 1
ATOM 679 O O . GLN A 1 87 ? 5.615 -8.609 9.844 1.00 62.81 87 GLN A O 1
ATOM 684 N N . ALA A 1 88 ? 7.730 -8.973 9.238 1.00 65.44 88 ALA A N 1
ATOM 685 C CA . ALA A 1 88 ? 7.951 -10.032 10.225 1.00 65.44 88 ALA A CA 1
ATOM 686 C C . ALA A 1 88 ? 7.754 -9.568 11.685 1.00 65.44 88 ALA A C 1
ATOM 688 O O . ALA A 1 88 ? 7.469 -10.376 12.573 1.00 65.44 88 ALA A O 1
ATOM 689 N N . LYS A 1 89 ? 7.912 -8.267 11.973 1.00 62.09 89 LYS A N 1
ATOM 690 C CA . LYS A 1 89 ? 7.589 -7.691 13.291 1.00 62.09 89 LYS A CA 1
ATOM 691 C C . LYS A 1 89 ? 6.087 -7.460 13.469 1.00 62.09 89 LYS A C 1
ATOM 693 O O . LYS A 1 89 ? 5.629 -7.492 14.608 1.00 62.09 89 LYS A O 1
ATOM 698 N N . LEU A 1 90 ? 5.350 -7.235 12.381 1.00 56.50 90 LEU A N 1
ATOM 699 C CA . LEU A 1 90 ? 3.899 -7.022 12.364 1.00 56.50 90 LEU A CA 1
ATOM 700 C C . LEU A 1 90 ? 3.106 -8.330 12.433 1.00 56.50 90 LEU A C 1
ATOM 702 O O . LEU A 1 90 ? 2.083 -8.377 13.103 1.00 56.50 90 LEU A O 1
ATOM 706 N N . GLU A 1 91 ? 3.592 -9.388 11.784 1.00 52.75 91 GLU A N 1
ATOM 707 C CA . GLU A 1 91 ? 2.939 -10.705 11.742 1.00 52.75 91 GLU A CA 1
ATOM 708 C C . GLU A 1 91 ? 3.064 -11.502 13.050 1.00 52.75 91 GLU A C 1
ATOM 710 O O . GLU A 1 91 ? 2.430 -12.546 13.211 1.00 52.75 91 GLU A O 1
ATOM 715 N N . LYS A 1 92 ? 3.847 -11.024 14.027 1.00 43.25 92 LYS A N 1
ATOM 716 C CA . LYS A 1 92 ? 3.814 -11.597 15.378 1.00 43.25 92 LYS A CA 1
ATOM 717 C C . LYS A 1 92 ? 2.431 -11.338 15.979 1.00 43.25 92 LYS A C 1
ATOM 719 O O . LYS A 1 92 ? 2.071 -10.169 16.124 1.00 43.25 92 LYS A O 1
ATOM 724 N N . PRO A 1 93 ? 1.672 -12.377 16.379 1.00 43.12 93 PRO A N 1
ATOM 725 C CA . PRO A 1 93 ? 0.344 -12.168 16.926 1.00 43.12 93 PRO A CA 1
ATOM 726 C C . PRO A 1 93 ? 0.445 -11.282 18.166 1.00 43.12 93 PRO A C 1
ATOM 728 O O . PRO A 1 93 ? 1.123 -11.635 19.136 1.00 43.12 93 PRO A O 1
ATOM 731 N N . ALA A 1 94 ? -0.243 -10.140 18.148 1.00 44.81 94 ALA A N 1
ATOM 732 C CA . ALA A 1 94 ? -0.614 -9.473 19.381 1.00 44.81 94 ALA A CA 1
ATOM 733 C C . ALA A 1 94 ? -1.495 -10.465 20.150 1.00 44.81 94 ALA A C 1
ATOM 735 O O . ALA A 1 94 ? -2.605 -10.789 19.728 1.00 44.81 94 ALA A O 1
ATOM 736 N N . ALA A 1 95 ? -0.960 -11.028 21.231 1.00 40.38 95 ALA A N 1
ATOM 737 C CA . ALA A 1 95 ? -1.719 -11.902 22.103 1.00 40.38 95 ALA A CA 1
ATOM 738 C C . ALA A 1 95 ? -2.960 -11.146 22.609 1.00 40.38 95 ALA A C 1
ATOM 740 O O . ALA A 1 95 ? -2.836 -10.182 23.359 1.00 40.38 95 ALA A O 1
ATOM 741 N N . GLY A 1 96 ? -4.143 -11.612 22.203 1.00 42.25 96 GLY A N 1
ATOM 742 C CA . GLY A 1 96 ? -5.417 -11.261 22.826 1.00 42.25 96 GLY A CA 1
ATOM 743 C C . GLY A 1 96 ? -6.166 -10.086 22.201 1.00 42.25 96 GLY A C 1
ATOM 744 O O . GLY A 1 96 ? -6.242 -9.015 22.791 1.00 42.25 96 GLY A O 1
ATOM 745 N N . LEU A 1 97 ? -6.864 -10.337 21.096 1.00 41.75 97 LEU A N 1
ATOM 746 C CA . LEU A 1 97 ? -8.178 -9.732 20.887 1.00 41.75 97 LEU A CA 1
ATOM 747 C C . LEU A 1 97 ? -9.189 -10.873 20.941 1.00 41.75 97 LEU A C 1
ATOM 749 O O . LEU A 1 97 ? -9.374 -11.605 19.976 1.00 41.75 97 LEU A O 1
ATOM 753 N N . ALA A 1 98 ? -9.763 -11.086 22.124 1.00 40.84 98 ALA A N 1
ATOM 754 C CA . ALA A 1 98 ? -10.896 -11.982 22.273 1.00 40.84 98 ALA A CA 1
ATOM 755 C C . ALA A 1 98 ? -12.069 -11.379 21.493 1.00 40.84 98 ALA A C 1
ATOM 757 O O . ALA A 1 98 ? -12.584 -10.321 21.863 1.00 40.84 98 ALA A O 1
ATOM 758 N N . GLU A 1 99 ? -12.456 -12.036 20.404 1.00 42.78 99 GLU A N 1
ATOM 759 C CA . GLU A 1 99 ? -13.689 -11.751 19.683 1.00 42.78 99 GLU A CA 1
ATOM 760 C C . GLU A 1 99 ? -14.853 -11.878 20.675 1.00 42.78 99 GLU A C 1
ATOM 762 O O . GLU A 1 99 ? -15.135 -12.956 21.197 1.00 42.78 99 GLU A O 1
ATOM 767 N N . LYS A 1 100 ? -15.505 -10.762 21.012 1.00 42.69 100 LYS A N 1
ATOM 768 C CA . LYS A 1 100 ? -16.786 -10.826 21.718 1.00 42.69 100 LYS A CA 1
ATOM 769 C C . LYS A 1 100 ? -17.847 -11.222 20.697 1.00 42.69 100 LYS A C 1
ATOM 771 O O . LYS A 1 100 ? -18.192 -10.412 19.841 1.00 42.69 100 LYS A O 1
ATOM 776 N N . GLU A 1 101 ? -18.362 -12.444 20.802 1.00 42.62 101 GLU A N 1
ATOM 777 C CA . GLU A 1 101 ? -19.535 -12.887 20.045 1.00 42.62 101 GLU A CA 1
ATOM 778 C C . GLU A 1 101 ? -20.739 -11.989 20.368 1.00 42.62 101 GLU A C 1
ATOM 780 O O . GLU A 1 101 ? -21.146 -11.853 21.525 1.00 42.62 101 GLU A O 1
ATOM 785 N N . VAL A 1 102 ? -21.305 -11.360 19.337 1.00 49.62 102 VAL A N 1
ATOM 786 C CA . VAL A 1 102 ? -22.547 -10.581 19.432 1.00 49.62 102 VAL A CA 1
ATOM 787 C C . VAL A 1 102 ? -23.715 -11.476 18.984 1.00 49.62 102 VAL A C 1
ATOM 789 O O . VAL A 1 102 ? -23.597 -12.112 17.934 1.00 49.62 102 VAL A O 1
ATOM 792 N N . PRO A 1 103 ? -24.835 -11.549 19.733 1.00 53.09 103 PRO A N 1
ATOM 793 C CA . PRO A 1 103 ? -25.975 -12.403 19.396 1.00 53.09 103 PRO A CA 1
ATOM 794 C C . PRO A 1 103 ? -26.574 -12.092 18.016 1.00 53.09 103 PRO A C 1
ATOM 796 O O . PRO A 1 103 ? -26.743 -10.937 17.633 1.00 53.09 103 PRO A O 1
ATOM 799 N N . VAL A 1 104 ? -26.912 -13.152 17.281 1.00 50.34 104 VAL A N 1
ATOM 800 C CA . VAL A 1 104 ? -27.275 -13.145 15.849 1.00 50.34 104 VAL A CA 1
ATOM 801 C C . VAL A 1 104 ? -28.640 -12.493 15.549 1.00 50.34 104 VAL A C 1
ATOM 803 O O . VAL A 1 104 ? -28.887 -12.093 14.415 1.00 50.34 104 VAL A O 1
ATOM 806 N N . ASP A 1 105 ? -29.512 -12.342 16.548 1.00 52.41 105 ASP A N 1
ATOM 807 C CA . ASP A 1 105 ? -30.953 -12.088 16.350 1.00 52.41 105 ASP A CA 1
ATOM 808 C C . ASP A 1 105 ? -31.348 -10.597 16.198 1.00 52.41 105 ASP A C 1
ATOM 810 O O . ASP A 1 105 ? -32.491 -10.284 15.884 1.00 52.41 105 ASP A O 1
ATOM 814 N N . GLU A 1 106 ? -30.412 -9.654 16.377 1.00 47.84 106 GLU A N 1
ATOM 815 C CA . GLU A 1 106 ? -30.673 -8.200 16.275 1.00 47.84 106 GLU A CA 1
ATOM 816 C C . GLU A 1 106 ? -30.060 -7.533 15.024 1.00 47.84 106 GLU A C 1
ATOM 818 O O . GLU A 1 106 ? -29.909 -6.311 14.967 1.00 47.84 106 GLU A O 1
ATOM 823 N N . GLN A 1 107 ? -29.687 -8.303 13.996 1.00 41.38 107 GLN A N 1
ATOM 824 C CA . GLN A 1 107 ? -29.051 -7.749 12.794 1.00 41.38 107 GLN A CA 1
ATOM 825 C C . GLN A 1 107 ? -30.070 -7.525 11.660 1.00 41.38 107 GLN A C 1
ATOM 827 O O . GLN A 1 107 ? -30.784 -8.459 11.287 1.00 41.38 107 GLN A O 1
ATOM 832 N N . PRO A 1 108 ? -30.157 -6.323 11.055 1.00 38.72 108 PRO A N 1
ATOM 833 C CA . PRO A 1 108 ? -30.981 -6.125 9.870 1.00 38.72 108 PRO A CA 1
ATOM 834 C C . PRO A 1 108 ? -30.461 -6.975 8.701 1.00 38.72 108 PRO A C 1
ATOM 836 O O . PRO A 1 108 ? -29.264 -7.016 8.412 1.00 38.72 108 PRO A O 1
ATOM 839 N N . VAL A 1 109 ? -31.392 -7.639 8.008 1.00 51.28 109 VAL A N 1
ATOM 840 C CA . VAL A 1 109 ? -31.141 -8.435 6.799 1.00 51.28 109 VAL A CA 1
ATOM 841 C C . VAL A 1 109 ? -30.364 -7.576 5.790 1.00 51.28 109 VAL A C 1
ATOM 843 O O . VAL A 1 109 ? -30.896 -6.604 5.262 1.00 51.28 109 VAL A O 1
ATOM 846 N N . LEU A 1 110 ? -29.105 -7.969 5.554 1.00 37.38 110 LEU A N 1
ATOM 847 C CA . LEU A 1 110 ? -28.078 -7.381 4.670 1.00 37.38 110 LEU A CA 1
ATOM 848 C C . LEU A 1 110 ? -27.157 -6.269 5.211 1.00 37.38 110 LEU A C 1
ATOM 850 O O . LEU A 1 110 ? -26.390 -5.730 4.418 1.00 37.38 110 LEU A O 1
ATOM 854 N N . TYR A 1 111 ? -27.103 -5.984 6.515 1.00 32.97 111 TYR A N 1
ATOM 855 C CA . TYR A 1 111 ? -26.031 -5.139 7.073 1.00 32.97 111 TYR A CA 1
ATOM 856 C C . TYR A 1 111 ? -25.613 -5.592 8.478 1.00 32.97 111 TYR A C 1
ATOM 858 O O . TYR A 1 111 ? -26.378 -5.471 9.432 1.00 32.97 111 TYR A O 1
ATOM 866 N N . THR A 1 112 ? -24.369 -6.055 8.632 1.00 30.14 112 THR A N 1
ATOM 867 C CA . THR A 1 112 ? -23.742 -6.230 9.950 1.00 30.14 112 THR A CA 1
ATOM 868 C C . THR A 1 112 ? -23.611 -4.847 10.612 1.00 30.14 112 THR A C 1
ATOM 870 O O . THR A 1 112 ? -23.149 -3.919 9.943 1.00 30.14 112 THR A O 1
ATOM 873 N N . PRO A 1 113 ? -23.959 -4.652 11.900 1.00 25.59 113 PRO A N 1
ATOM 874 C CA . PRO A 1 113 ? -23.868 -3.360 12.595 1.00 25.59 113 PRO A CA 1
ATOM 875 C C . PRO A 1 113 ? -22.423 -2.975 12.971 1.00 25.59 113 PRO A C 1
ATOM 877 O O . PRO A 1 113 ? -22.162 -2.388 14.016 1.00 25.59 113 PRO A O 1
ATOM 880 N N . GLY A 1 114 ? -21.469 -3.290 12.101 1.00 28.92 114 GLY A N 1
ATOM 881 C CA . GLY A 1 114 ? -20.162 -2.662 12.061 1.00 28.92 114 GLY A CA 1
ATOM 882 C C . GLY A 1 114 ? -20.110 -1.862 10.774 1.00 28.92 114 GLY A C 1
ATOM 883 O O . GLY A 1 114 ? -20.189 -2.434 9.688 1.00 28.92 114 GLY A O 1
ATOM 884 N N . VAL A 1 115 ? -19.985 -0.540 10.865 1.00 29.64 115 VAL A N 1
ATOM 885 C CA . VAL A 1 115 ? -19.577 0.241 9.698 1.00 29.64 115 VAL A CA 1
ATOM 886 C C . VAL A 1 115 ? -18.158 -0.221 9.360 1.00 29.64 115 VAL A C 1
ATOM 888 O O . VAL A 1 115 ? -17.193 0.243 9.961 1.00 29.64 115 VAL A O 1
ATOM 891 N N . ILE A 1 116 ? -18.018 -1.175 8.437 1.00 33.38 116 ILE A N 1
ATOM 892 C CA . ILE A 1 116 ? -16.710 -1.555 7.907 1.00 33.38 116 ILE A CA 1
ATOM 893 C C . ILE A 1 116 ? -16.300 -0.434 6.957 1.00 33.38 116 ILE A C 1
ATOM 895 O O . ILE A 1 116 ? -16.622 -0.443 5.768 1.00 33.38 116 ILE A O 1
ATOM 899 N N . VAL A 1 117 ? -15.613 0.572 7.493 1.00 35.41 117 VAL A N 1
ATOM 900 C CA . VAL A 1 117 ? -14.894 1.533 6.663 1.00 35.41 117 VAL A CA 1
ATOM 901 C C . VAL A 1 117 ? -13.521 0.937 6.384 1.00 35.41 117 VAL A C 1
ATOM 903 O O . VAL A 1 117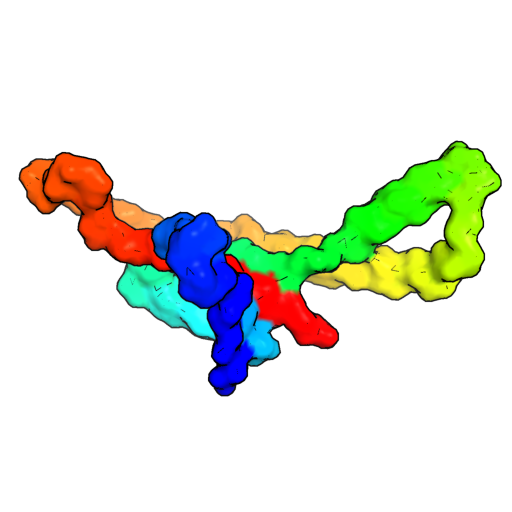 ? -12.601 1.060 7.189 1.00 35.41 117 VAL A O 1
ATOM 906 N N . LEU A 1 118 ? -13.382 0.259 5.242 1.00 37.75 118 LEU A N 1
ATOM 907 C CA . LEU A 1 118 ? -12.077 -0.193 4.759 1.00 37.75 118 LEU A CA 1
ATOM 908 C C . LEU A 1 118 ? -11.221 1.024 4.385 1.00 37.75 118 LEU A C 1
ATOM 910 O O . LEU A 1 118 ? -11.229 1.473 3.241 1.00 37.75 118 LEU A O 1
ATOM 914 N N . PHE A 1 119 ? -10.464 1.547 5.343 1.00 42.56 119 PHE A N 1
ATOM 915 C CA . PHE A 1 119 ? -9.429 2.535 5.077 1.00 42.56 119 PHE A CA 1
ATOM 916 C C . PHE A 1 119 ? -8.177 1.846 4.550 1.00 42.56 119 PHE A C 1
ATOM 918 O O . PHE A 1 119 ? -7.488 1.196 5.320 1.00 42.56 119 PHE A O 1
ATOM 925 N N . SER A 1 120 ? -7.861 2.005 3.263 1.00 36.25 120 SER A N 1
ATOM 926 C CA . SER A 1 120 ? -6.520 1.684 2.748 1.00 36.25 120 SER A CA 1
ATOM 927 C C . SER A 1 120 ? -5.588 2.869 2.952 1.00 36.25 120 SER A C 1
ATOM 929 O O . SER A 1 120 ? -5.868 3.931 2.394 1.00 36.25 120 SER A O 1
ATOM 931 N N . VAL A 1 121 ? -4.503 2.673 3.705 1.00 41.53 121 VAL A N 1
ATOM 932 C CA . VAL A 1 121 ? -3.542 3.728 4.064 1.00 41.53 121 VAL A CA 1
ATOM 933 C C . VAL A 1 121 ? -2.188 3.548 3.390 1.00 41.53 121 VAL A C 1
ATOM 935 O O . VAL A 1 121 ? -1.315 2.923 3.969 1.00 41.53 121 VAL A O 1
ATOM 938 N N . LEU A 1 122 ? -2.009 4.130 2.198 1.00 37.53 122 LEU A N 1
ATOM 939 C CA . LEU A 1 122 ? -0.714 4.188 1.496 1.00 37.53 122 LEU A CA 1
ATOM 940 C C . LEU A 1 122 ? 0.211 5.240 2.180 1.00 37.53 122 LEU A C 1
ATOM 942 O O . LEU A 1 122 ? -0.284 6.135 2.866 1.00 37.53 122 LEU A O 1
ATOM 946 N N . PHE A 1 123 ? 1.534 5.170 1.998 1.00 51.59 123 PHE A N 1
ATOM 947 C CA . PHE A 1 123 ? 2.523 6.155 2.498 1.00 51.59 123 PHE A CA 1
ATOM 948 C C . PHE A 1 123 ? 3.529 6.543 1.396 1.00 51.59 123 PHE A C 1
ATOM 950 O O . PHE A 1 123 ? 3.623 5.884 0.382 1.00 51.59 123 PHE A O 1
ATOM 957 N N . ASN A 1 124 ? 4.308 7.604 1.528 1.00 31.22 124 ASN A N 1
ATOM 958 C CA . ASN A 1 124 ? 5.466 7.812 0.652 1.00 31.22 124 ASN A CA 1
ATOM 959 C C . ASN A 1 124 ? 6.639 8.103 1.577 1.00 31.22 124 ASN A C 1
ATOM 961 O O . ASN A 1 124 ? 6.521 8.998 2.415 1.00 31.22 124 ASN A O 1
ATOM 965 N N . THR A 1 125 ? 7.693 7.294 1.493 1.00 42.72 125 THR A N 1
ATOM 966 C CA . THR A 1 125 ? 8.970 7.541 2.172 1.00 42.72 125 THR A CA 1
ATOM 967 C C . THR A 1 125 ? 9.690 8.744 1.578 1.00 42.72 125 THR A C 1
ATOM 969 O O . THR A 1 125 ? 9.410 9.103 0.407 1.00 42.72 125 THR A O 1
#

Secondary structure (DSSP, 8-state):
--EEE-S-SSGGG--S---EEESS-HHHHHHHHHHTT--------S--HHHHHHHHHHHHHTT---TTHHHHHHHHHHHHHHHHHHHHHHSS--S-----PPPGGG--TT--SS-----------